Protein AF-A0A516R3N4-F1 (afdb_monomer)

Secondary structure (DSSP, 8-state):
--SEEEEEEE-TTS-EEEEEEE-TT-BEEEESSPPPEEEEEETTEEEEE-TTSS-EEEE-TTSBEEEE-GGG---EEE-TTS-EEETTT-PBEEE-TT--B-EE-TTSEEPEEEEEE-

Foldseek 3Di:
DWAKWWKWWAFPVRHTQATWDADPVFFTFGDNDTQIWTWDDDPNATWTHRPPDQWTFAADPVQTTGTDHPVRGWGWDQDPQQWIATPPPRFTFADDPPDGTTGRHNVHGHIRIDIGGD

Radius of gyration: 12.82 Å; Cα contacts (8 Å, |Δi|>4): 311; chains: 1; bounding box: 31×34×30 Å

Structure (mmCIF, N/CA/C/O backbone):
data_AF-A0A516R3N4-F1
#
_entry.id   AF-A0A516R3N4-F1
#
loop_
_atom_site.group_PDB
_atom_site.id
_atom_site.type_symbol
_atom_site.label_atom_id
_atom_site.label_alt_id
_atom_site.label_comp_id
_atom_site.label_asym_id
_atom_site.label_entity_id
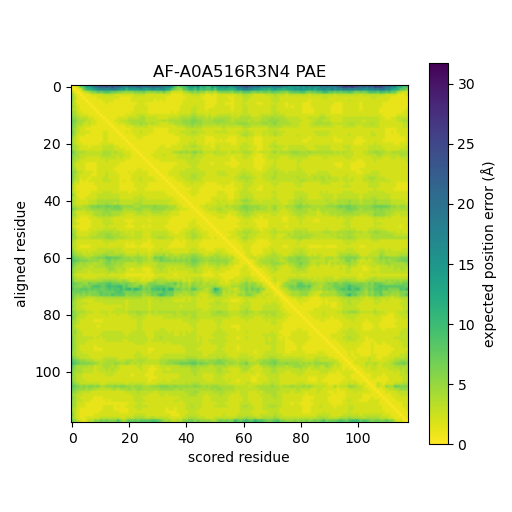_atom_site.label_seq_id
_atom_site.pdbx_PDB_ins_code
_atom_site.Cartn_x
_atom_site.Cartn_y
_atom_site.Cartn_z
_atom_site.occupancy
_atom_site.B_iso_or_equiv
_atom_site.auth_seq_id
_atom_site.auth_comp_id
_atom_site.auth_asym_id
_atom_site.auth_atom_id
_atom_site.pdbx_PDB_model_num
ATOM 1 N N . MET A 1 1 ? -11.933 -4.170 11.403 1.00 60.97 1 MET A N 1
ATOM 2 C CA . MET A 1 1 ? -12.812 -3.648 10.319 1.00 60.97 1 MET A CA 1
ATOM 3 C C . MET A 1 1 ? -13.252 -4.818 9.447 1.00 60.97 1 MET A C 1
ATOM 5 O O . MET A 1 1 ? -12.535 -5.804 9.406 1.00 60.97 1 MET A O 1
ATOM 9 N N . THR A 1 2 ? -14.407 -4.767 8.781 1.00 73.88 2 THR A N 1
ATOM 10 C CA . THR A 1 2 ? -14.837 -5.835 7.855 1.00 73.88 2 THR A CA 1
ATOM 11 C C . THR A 1 2 ? -15.151 -5.254 6.480 1.00 73.88 2 THR A C 1
ATOM 13 O O . THR A 1 2 ? -15.577 -4.104 6.369 1.00 73.88 2 THR A O 1
ATOM 16 N N . GLY A 1 3 ? -14.920 -6.044 5.431 1.00 91.75 3 GLY A N 1
ATOM 17 C CA . GLY A 1 3 ? -15.232 -5.675 4.051 1.00 91.75 3 GLY A CA 1
ATOM 18 C C . GLY A 1 3 ? -14.017 -5.601 3.133 1.00 91.75 3 GLY A C 1
ATOM 19 O O . GLY A 1 3 ? -12.868 -5.731 3.564 1.00 91.75 3 GLY A O 1
ATOM 20 N N . GLN A 1 4 ? -14.319 -5.415 1.850 1.00 97.25 4 GLN A N 1
ATOM 21 C CA . GLN A 1 4 ? -13.334 -5.245 0.795 1.00 97.25 4 GLN A CA 1
ATOM 22 C C . GLN A 1 4 ? -13.062 -3.762 0.539 1.00 97.25 4 GLN A C 1
ATOM 24 O O . GLN A 1 4 ? -13.935 -2.908 0.714 1.00 97.25 4 GLN A O 1
ATOM 29 N N . PHE A 1 5 ? -11.833 -3.455 0.150 1.00 97.69 5 PHE A N 1
ATOM 30 C CA . PHE A 1 5 ? -11.368 -2.096 -0.070 1.00 97.69 5 PHE A CA 1
ATOM 31 C C . PHE A 1 5 ? -10.233 -2.049 -1.094 1.00 97.69 5 PHE A C 1
ATOM 33 O O . PHE A 1 5 ? -9.679 -3.070 -1.496 1.00 97.69 5 PHE A O 1
ATOM 40 N N . ARG A 1 6 ? -9.867 -0.837 -1.498 1.00 98.25 6 ARG A N 1
ATOM 41 C CA . ARG A 1 6 ? -8.710 -0.510 -2.335 1.00 98.25 6 ARG A CA 1
ATOM 42 C C . ARG A 1 6 ? -7.892 0.561 -1.626 1.00 98.25 6 ARG A C 1
ATOM 44 O O . ARG A 1 6 ? -8.458 1.411 -0.941 1.00 98.25 6 ARG A O 1
ATOM 51 N N . ILE A 1 7 ? -6.570 0.541 -1.783 1.00 98.12 7 ILE A N 1
ATOM 52 C CA . ILE A 1 7 ? -5.698 1.575 -1.205 1.00 98.12 7 ILE A CA 1
ATOM 53 C C . ILE A 1 7 ? -5.326 2.569 -2.299 1.00 98.12 7 ILE A C 1
ATOM 55 O O . ILE A 1 7 ? -4.641 2.214 -3.258 1.00 98.12 7 ILE A O 1
ATOM 59 N N . LYS A 1 8 ? -5.770 3.814 -2.144 1.00 98.50 8 LYS A N 1
ATOM 60 C CA . LYS A 1 8 ? -5.381 4.956 -2.974 1.00 98.50 8 LYS A CA 1
ATOM 61 C C . LYS A 1 8 ? -4.080 5.540 -2.444 1.00 98.50 8 LYS A C 1
ATOM 63 O O . LYS A 1 8 ? -3.922 5.692 -1.237 1.00 98.50 8 LYS A O 1
ATOM 68 N N . LEU A 1 9 ? -3.174 5.878 -3.351 1.00 98.12 9 LEU A N 1
ATOM 69 C CA . LEU A 1 9 ? -1.851 6.424 -3.080 1.00 98.12 9 LEU A CA 1
ATOM 70 C C . LEU A 1 9 ? -1.783 7.853 -3.618 1.00 98.12 9 LEU A C 1
ATOM 72 O O . LEU A 1 9 ? -2.072 8.110 -4.791 1.00 98.12 9 LEU A O 1
ATOM 76 N N . PHE A 1 10 ? -1.370 8.780 -2.763 1.00 98.00 10 PHE A N 1
ATOM 77 C CA . PHE A 1 10 ? -1.264 10.200 -3.072 1.00 98.00 10 PHE A CA 1
ATOM 78 C C . PHE A 1 10 ? 0.146 10.699 -2.783 1.00 98.00 10 PHE A C 1
ATOM 80 O O . PHE A 1 10 ? 0.774 10.311 -1.796 1.00 98.00 10 PHE A O 1
ATOM 87 N N . TYR A 1 11 ? 0.629 11.602 -3.631 1.00 95.69 11 TYR A N 1
ATOM 88 C CA . TYR A 1 11 ? 1.825 12.380 -3.332 1.00 95.69 11 TYR A CA 1
ATOM 89 C C . TYR A 1 11 ? 1.655 13.153 -2.012 1.00 95.69 11 TYR A C 1
ATOM 91 O O . TYR A 1 11 ? 0.523 13.490 -1.660 1.00 95.69 11 TYR A O 1
ATOM 99 N N . PRO A 1 12 ? 2.751 13.534 -1.326 1.00 91.38 12 PRO A N 1
ATOM 100 C CA . PRO A 1 12 ? 2.678 14.418 -0.159 1.00 91.38 12 PRO A CA 1
ATOM 101 C C . PRO A 1 12 ? 1.916 15.727 -0.419 1.00 91.38 12 PRO A C 1
ATOM 103 O O . PRO A 1 12 ? 1.306 16.276 0.491 1.00 91.38 12 PRO A O 1
ATOM 106 N N . SER A 1 13 ? 1.900 16.200 -1.671 1.00 93.56 13 SER A N 1
ATOM 107 C CA . SER A 1 13 ? 1.121 17.362 -2.120 1.00 93.56 13 SER A CA 1
ATOM 108 C C . SER A 1 13 ? -0.401 17.150 -2.122 1.00 93.56 13 SER A C 1
ATOM 110 O O . SER A 1 13 ? -1.139 18.092 -2.392 1.00 93.56 13 SER A O 1
ATOM 112 N N . GLY A 1 14 ? -0.881 15.923 -1.898 1.00 94.12 14 GLY A N 1
ATOM 113 C CA . GLY A 1 14 ? -2.290 15.537 -2.007 1.00 94.12 14 GLY A CA 1
ATOM 114 C C . GLY A 1 14 ? -2.735 15.155 -3.423 1.00 94.12 14 GLY A C 1
ATOM 115 O O . GLY A 1 14 ? -3.886 14.778 -3.626 1.00 94.12 14 GLY A O 1
ATOM 116 N N . THR A 1 15 ? -1.848 15.214 -4.422 1.00 96.38 15 THR A N 1
ATOM 117 C CA . THR A 1 15 ? -2.172 14.795 -5.793 1.00 96.38 15 THR A CA 1
ATOM 118 C C . THR A 1 15 ? -2.309 13.273 -5.868 1.00 96.38 15 THR A C 1
ATOM 120 O O . THR A 1 15 ? -1.406 12.545 -5.451 1.00 96.38 15 THR A O 1
ATOM 123 N N . PHE A 1 16 ? -3.415 12.785 -6.435 1.00 97.19 16 PHE A N 1
ATOM 124 C CA . PHE A 1 16 ? -3.630 11.354 -6.654 1.00 97.19 16 PHE A CA 1
ATOM 125 C C . PHE A 1 16 ? -2.558 10.782 -7.586 1.00 97.19 16 PHE A C 1
ATOM 127 O O . PHE A 1 16 ? -2.332 11.309 -8.676 1.00 97.19 16 PHE A O 1
ATOM 134 N N . LYS A 1 17 ? -1.891 9.711 -7.149 1.00 95.75 17 LYS A N 1
ATOM 135 C CA . LYS A 1 17 ? -0.856 9.034 -7.934 1.00 95.75 17 LYS A CA 1
ATOM 136 C C . LYS A 1 17 ? -1.372 7.751 -8.574 1.00 95.75 17 LYS A C 1
ATOM 138 O O . LYS A 1 17 ? -1.014 7.458 -9.711 1.00 95.75 17 LYS A O 1
ATOM 143 N N . GLY A 1 18 ? -2.182 6.985 -7.854 1.00 97.44 18 GLY A N 1
ATOM 144 C CA . GLY A 1 18 ? -2.682 5.690 -8.304 1.00 97.44 18 GLY A CA 1
ATOM 145 C C . GLY A 1 18 ? -3.188 4.855 -7.136 1.00 97.44 18 GLY A C 1
ATOM 146 O O . GLY A 1 18 ? -3.435 5.366 -6.048 1.00 97.44 18 GLY A O 1
ATOM 147 N N . TYR A 1 19 ? -3.306 3.559 -7.354 1.00 98.38 19 TYR A N 1
ATOM 148 C CA . TYR A 1 19 ? -3.699 2.566 -6.371 1.00 98.38 19 TYR A CA 1
ATOM 149 C C . TYR A 1 19 ? -2.539 1.625 -6.060 1.00 98.38 19 TYR A C 1
ATOM 151 O O . TYR A 1 19 ? -1.642 1.415 -6.881 1.00 98.38 19 TYR A O 1
ATOM 159 N N . LEU A 1 20 ? -2.597 1.013 -4.880 1.00 98.19 20 LEU A N 1
ATOM 160 C CA . LEU A 1 20 ? -1.836 -0.193 -4.595 1.00 98.19 20 LEU A CA 1
ATOM 161 C C . LEU A 1 20 ? -2.320 -1.330 -5.502 1.00 98.19 20 LEU A C 1
ATOM 163 O O . LEU A 1 20 ? -3.516 -1.628 -5.570 1.00 98.19 20 LEU A O 1
ATOM 167 N N . ASN A 1 21 ? -1.372 -1.999 -6.145 1.00 98.06 21 ASN A N 1
ATOM 168 C CA . ASN A 1 21 ? -1.581 -3.238 -6.878 1.00 98.06 21 ASN A CA 1
ATOM 169 C C . ASN A 1 21 ? -0.388 -4.186 -6.656 1.00 98.06 21 ASN A C 1
ATOM 171 O O . ASN A 1 21 ? 0.501 -3.901 -5.850 1.00 98.06 21 ASN A O 1
ATOM 175 N N . ARG A 1 22 ? -0.364 -5.322 -7.349 1.00 96.88 22 ARG A N 1
ATOM 176 C CA . ARG A 1 22 ? 0.754 -6.258 -7.395 1.00 96.88 22 ARG A CA 1
ATOM 177 C C . ARG A 1 22 ? 1.197 -6.518 -8.830 1.00 96.88 22 ARG A C 1
ATOM 179 O O . ARG A 1 22 ? 0.378 -6.491 -9.745 1.00 96.88 22 ARG A O 1
ATOM 186 N N . ASN A 1 23 ? 2.474 -6.825 -9.021 1.00 95.75 23 ASN A N 1
ATOM 187 C CA . ASN A 1 23 ? 2.956 -7.392 -10.280 1.00 95.75 23 ASN A CA 1
ATOM 188 C C . ASN A 1 23 ? 2.842 -8.938 -10.280 1.00 95.75 23 ASN A C 1
ATOM 190 O O . ASN A 1 23 ? 2.385 -9.537 -9.303 1.00 95.75 23 ASN A O 1
ATOM 194 N N . GLY A 1 24 ? 3.281 -9.591 -11.364 1.00 94.12 24 GLY A N 1
ATOM 195 C CA . GLY A 1 24 ? 3.245 -11.058 -11.508 1.00 94.12 24 GLY A CA 1
ATOM 196 C C . GLY A 1 24 ? 4.079 -11.831 -10.476 1.00 94.12 24 GLY A C 1
ATOM 197 O O . GLY A 1 24 ? 3.743 -12.964 -10.143 1.00 94.12 24 GLY A O 1
ATOM 198 N N . ASP A 1 25 ? 5.101 -11.196 -9.902 1.00 94.25 25 ASP A N 1
ATOM 199 C CA . ASP A 1 25 ? 5.944 -11.771 -8.846 1.00 94.25 25 ASP A CA 1
ATOM 200 C C . ASP A 1 25 ? 5.407 -11.486 -7.434 1.00 94.25 25 ASP A C 1
ATOM 202 O O . ASP A 1 25 ? 6.006 -11.898 -6.443 1.00 94.25 25 ASP A O 1
ATOM 206 N N . ASN A 1 26 ? 4.241 -10.839 -7.329 1.00 95.00 26 ASN A N 1
ATOM 207 C CA . ASN A 1 26 ? 3.598 -10.393 -6.091 1.00 95.00 26 ASN A CA 1
ATOM 208 C C . ASN A 1 26 ? 4.274 -9.201 -5.392 1.00 95.00 26 ASN A C 1
ATOM 210 O O . ASN A 1 26 ? 3.952 -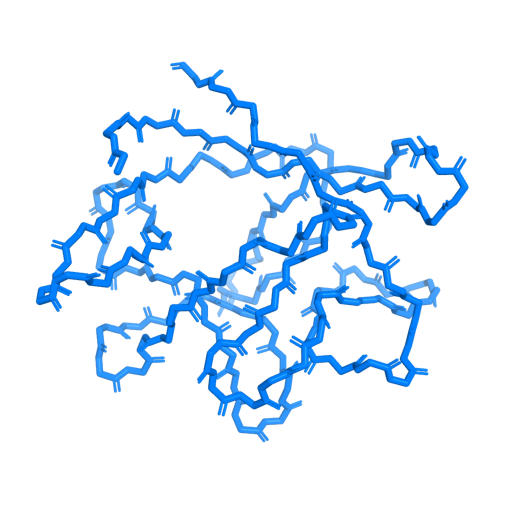8.924 -4.237 1.00 95.00 26 ASN A O 1
ATOM 214 N N . TRP A 1 27 ? 5.154 -8.456 -6.059 1.00 95.81 27 TRP A N 1
ATOM 215 C CA . TRP A 1 27 ? 5.657 -7.184 -5.531 1.00 95.81 27 TRP A CA 1
ATOM 216 C C . TRP A 1 27 ? 4.559 -6.132 -5.531 1.00 95.81 27 TRP A C 1
ATOM 218 O O . TRP A 1 27 ? 3.791 -6.043 -6.489 1.00 95.81 27 TRP A O 1
ATOM 228 N N . ALA A 1 28 ? 4.500 -5.323 -4.476 1.00 97.50 28 ALA A N 1
ATOM 229 C CA . ALA A 1 28 ? 3.562 -4.219 -4.386 1.00 97.50 28 ALA A CA 1
ATOM 230 C C . ALA A 1 28 ? 4.003 -3.105 -5.339 1.00 97.50 28 ALA A C 1
ATOM 232 O O . ALA A 1 28 ? 5.158 -2.674 -5.326 1.00 97.50 28 ALA A O 1
ATOM 233 N N . ILE A 1 29 ? 3.069 -2.641 -6.162 1.00 97.62 29 ILE A N 1
ATOM 234 C CA . ILE A 1 29 ? 3.306 -1.608 -7.166 1.00 97.62 29 ILE A CA 1
ATOM 235 C C . ILE A 1 29 ? 2.233 -0.528 -7.118 1.00 97.62 29 ILE A C 1
ATOM 237 O O . ILE A 1 29 ? 1.129 -0.733 -6.614 1.00 97.62 29 ILE A O 1
ATOM 241 N N . ILE A 1 30 ? 2.568 0.615 -7.695 1.00 96.88 30 ILE A N 1
ATOM 242 C CA . ILE A 1 30 ? 1.669 1.723 -7.979 1.00 96.88 30 ILE A CA 1
ATOM 243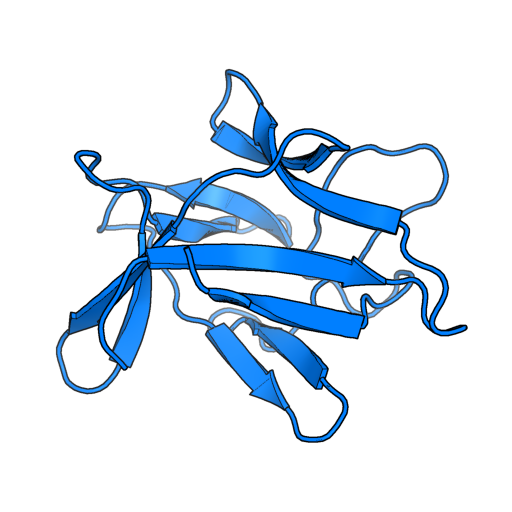 C C . ILE A 1 30 ? 1.080 1.483 -9.374 1.00 96.88 30 ILE A C 1
ATOM 245 O O . ILE A 1 30 ? 1.823 1.359 -10.347 1.00 96.88 30 ILE A O 1
ATOM 249 N N . SER A 1 31 ? -0.246 1.427 -9.483 1.00 96.88 31 SER A N 1
ATOM 250 C CA . SER A 1 31 ? -0.962 1.214 -10.750 1.00 96.88 31 SER A CA 1
ATOM 251 C C . SER A 1 31 ? -2.196 2.112 -10.849 1.00 96.88 31 SER A C 1
ATOM 253 O O . SER A 1 31 ? -2.693 2.591 -9.836 1.00 96.88 31 SER A O 1
ATOM 255 N N . GLN A 1 32 ? -2.713 2.349 -12.056 1.00 97.12 32 GLN A N 1
ATOM 256 C CA . GLN A 1 32 ? -4.049 2.947 -12.211 1.00 97.12 32 GLN A CA 1
ATOM 257 C C . GLN A 1 32 ? -5.165 1.915 -12.007 1.00 97.12 32 GLN A C 1
ATOM 259 O O . GLN A 1 32 ? -6.277 2.288 -11.641 1.00 97.12 32 GLN A O 1
ATOM 264 N N . ASP A 1 33 ? -4.849 0.630 -12.163 1.00 96.50 33 ASP A N 1
ATOM 265 C CA . ASP A 1 33 ? -5.768 -0.462 -11.871 1.00 96.50 33 ASP A CA 1
ATOM 266 C C . ASP A 1 33 ? -5.647 -0.849 -10.392 1.00 96.50 33 ASP A C 1
ATOM 268 O O . ASP A 1 33 ? -4.550 -1.209 -9.948 1.00 96.50 33 ASP A O 1
ATOM 272 N N . PRO A 1 34 ? -6.731 -0.787 -9.606 1.00 97.44 34 PRO A N 1
ATOM 273 C CA . PRO A 1 34 ? -6.683 -1.127 -8.194 1.00 97.44 34 PRO A CA 1
ATOM 274 C C . PRO A 1 34 ? -6.687 -2.636 -7.954 1.00 97.44 34 PRO A C 1
ATOM 276 O O . PRO A 1 34 ? -7.444 -3.378 -8.581 1.00 97.44 34 PRO A O 1
ATOM 279 N N . LEU A 1 35 ? -5.930 -3.075 -6.950 1.00 98.00 35 LEU A N 1
ATOM 280 C CA . LEU A 1 35 ? -6.117 -4.390 -6.344 1.00 98.00 35 LEU A CA 1
ATOM 281 C C . LEU A 1 35 ? -7.136 -4.293 -5.206 1.00 98.00 35 LEU A C 1
ATOM 283 O O . LEU A 1 35 ? -6.970 -3.504 -4.274 1.00 98.00 35 LEU A O 1
ATOM 287 N N . THR A 1 36 ? -8.181 -5.115 -5.273 1.00 98.19 36 THR A N 1
ATOM 288 C CA . THR A 1 36 ? -9.118 -5.279 -4.159 1.00 98.19 36 THR A CA 1
ATOM 289 C C . THR A 1 36 ? -8.467 -6.108 -3.054 1.00 98.19 36 THR A C 1
ATOM 291 O O . THR A 1 36 ? -7.932 -7.188 -3.306 1.00 98.19 36 THR A O 1
ATOM 294 N N . LEU A 1 37 ? -8.551 -5.607 -1.826 1.00 97.88 37 LEU A N 1
ATOM 295 C CA . LEU A 1 37 ? -8.084 -6.236 -0.597 1.00 97.88 37 LEU A CA 1
ATOM 296 C C . LEU A 1 37 ? -9.254 -6.443 0.365 1.00 97.88 37 LEU A C 1
ATOM 298 O O . LEU A 1 37 ? -10.297 -5.812 0.229 1.00 97.88 37 LEU A O 1
ATOM 302 N N . GLU A 1 38 ? -9.078 -7.310 1.351 1.00 97.00 38 GLU A N 1
ATOM 303 C CA . GLU A 1 38 ? -9.996 -7.504 2.469 1.00 97.00 38 GLU A CA 1
ATOM 304 C C . GLU A 1 38 ? -9.265 -7.352 3.801 1.00 97.00 38 GLU A C 1
ATOM 306 O O . GLU A 1 38 ? -8.078 -7.673 3.931 1.00 97.00 38 GLU A O 1
ATOM 311 N N . PHE A 1 39 ? -9.991 -6.860 4.804 1.00 94.75 39 PHE A N 1
ATOM 312 C CA . PHE A 1 39 ? -9.504 -6.868 6.176 1.00 94.75 39 PHE A CA 1
ATOM 313 C C . PHE A 1 39 ? -9.548 -8.300 6.711 1.00 94.75 39 PHE A C 1
ATOM 315 O O . PHE A 1 39 ? -10.602 -8.936 6.710 1.00 94.75 39 PHE A O 1
ATOM 322 N N . TYR A 1 40 ? -8.410 -8.791 7.190 1.00 94.00 40 TYR A N 1
ATOM 323 C CA . TYR A 1 40 ? -8.293 -10.081 7.858 1.00 94.00 40 TYR A CA 1
ATOM 324 C C . TYR A 1 40 ? -7.812 -9.860 9.291 1.00 94.00 40 TYR A C 1
ATOM 326 O O . TYR A 1 40 ? -6.683 -9.429 9.506 1.00 94.00 40 TYR A O 1
ATOM 334 N N . GLU A 1 41 ? -8.670 -10.134 10.268 1.00 92.56 41 GLU A N 1
ATOM 335 C CA . GLU A 1 41 ? -8.347 -9.978 11.689 1.00 92.56 41 GLU A CA 1
ATOM 336 C C . GLU A 1 41 ? -7.813 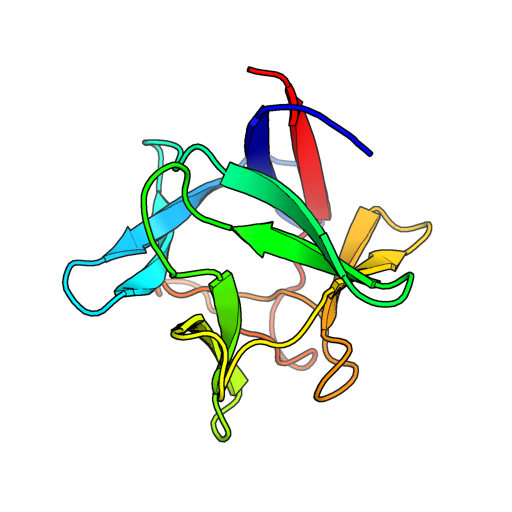-11.295 12.257 1.00 92.56 41 GLU A C 1
ATOM 338 O O . GLU A 1 41 ? -8.459 -12.338 12.146 1.00 92.56 41 GLU A O 1
ATOM 343 N N . TRP A 1 42 ? -6.654 -11.253 12.910 1.00 91.31 42 TRP A N 1
ATOM 344 C CA . TRP A 1 42 ? -6.084 -12.404 13.607 1.00 91.31 42 TRP A CA 1
ATOM 345 C C . TRP A 1 42 ? -5.358 -11.964 14.873 1.00 91.31 42 TRP A C 1
ATOM 347 O O . TRP A 1 42 ? -4.501 -11.087 14.821 1.00 91.31 42 TRP A O 1
ATOM 357 N N . ASN A 1 43 ? -5.698 -12.564 16.019 1.00 91.25 43 ASN A N 1
ATOM 358 C CA . ASN A 1 43 ? -5.135 -12.215 17.331 1.00 91.25 43 ASN A CA 1
ATOM 359 C C . ASN A 1 43 ? -5.157 -10.702 17.641 1.00 91.25 43 ASN A C 1
ATOM 361 O O . ASN A 1 43 ? -4.209 -10.162 18.203 1.00 91.25 43 ASN A O 1
ATOM 365 N N . GLY A 1 44 ? -6.236 -10.010 17.256 1.00 88.00 44 GLY A N 1
ATOM 366 C CA . GLY A 1 44 ? -6.389 -8.565 17.468 1.00 88.00 44 GLY A CA 1
ATOM 367 C C . GLY A 1 44 ? -5.565 -7.686 16.521 1.00 88.00 44 GLY A C 1
ATOM 368 O O . GLY A 1 44 ? -5.506 -6.476 16.720 1.00 88.00 44 GLY A O 1
ATOM 369 N N . VAL A 1 45 ? -4.936 -8.277 15.503 1.00 90.44 45 VAL A N 1
ATOM 370 C CA . VAL A 1 45 ? -4.150 -7.581 14.486 1.00 90.44 45 VAL A CA 1
ATOM 371 C C . VAL A 1 45 ? -4.863 -7.658 13.140 1.00 90.44 45 VAL A C 1
ATOM 373 O O . VAL A 1 45 ? -5.232 -8.740 12.680 1.00 90.44 45 VAL A O 1
ATOM 376 N N . THR A 1 46 ? -4.993 -6.510 12.480 1.00 91.19 46 THR A N 1
ATOM 377 C CA . THR A 1 46 ? -5.572 -6.411 11.141 1.00 91.19 46 THR A CA 1
ATOM 378 C C . THR A 1 46 ? -4.494 -6.564 10.068 1.00 91.19 46 THR A C 1
ATOM 380 O O . THR A 1 46 ? -3.509 -5.826 10.038 1.00 91.19 46 THR A O 1
ATOM 383 N N . TYR A 1 47 ? -4.712 -7.492 9.145 1.00 95.31 47 TYR A N 1
ATOM 384 C CA . TYR A 1 47 ? -3.904 -7.710 7.949 1.00 95.31 47 TYR A CA 1
ATOM 385 C C . TYR A 1 47 ? -4.702 -7.328 6.703 1.00 95.31 47 TYR A C 1
ATOM 387 O O . TYR A 1 47 ? -5.932 -7.403 6.693 1.00 95.31 47 TYR A O 1
ATOM 395 N N . TYR A 1 48 ? -4.002 -6.948 5.635 1.00 96.38 48 TYR A N 1
ATOM 396 C CA . TYR A 1 48 ? -4.623 -6.635 4.347 1.00 96.38 48 TYR A CA 1
ATOM 397 C C . TYR A 1 48 ? -4.360 -7.781 3.381 1.00 96.38 48 TYR A C 1
ATOM 399 O O . TYR A 1 48 ? -3.226 -8.004 2.958 1.00 96.38 48 TYR A O 1
ATOM 407 N N . LYS A 1 49 ? -5.405 -8.543 3.082 1.00 96.81 49 LYS A N 1
ATOM 408 C CA . LYS A 1 49 ? -5.326 -9.812 2.359 1.00 96.81 49 LYS A CA 1
ATOM 409 C C . LYS A 1 49 ? -5.935 -9.670 0.969 1.00 96.81 49 LYS A C 1
ATOM 411 O O . LYS A 1 49 ? -6.869 -8.901 0.785 1.00 96.81 49 LYS A O 1
ATOM 416 N N . ILE A 1 50 ? -5.442 -10.425 -0.007 1.00 97.31 50 ILE A N 1
ATOM 417 C CA . ILE A 1 50 ? -6.118 -10.564 -1.301 1.00 97.31 50 ILE A CA 1
ATOM 418 C C . ILE A 1 50 ? -7.304 -11.540 -1.132 1.00 97.31 50 ILE A C 1
ATOM 420 O O . ILE A 1 50 ? -7.102 -12.671 -0.664 1.00 97.31 50 ILE A O 1
ATOM 424 N N . PRO A 1 51 ? -8.544 -11.152 -1.490 1.00 96.50 51 PRO A N 1
ATOM 425 C CA . PRO A 1 51 ? -9.702 -12.035 -1.391 1.00 96.50 51 PRO A CA 1
ATOM 426 C C . PRO A 1 51 ? -9.484 -13.340 -2.159 1.00 96.50 51 PRO A C 1
ATOM 428 O O . PRO A 1 51 ? -9.005 -13.338 -3.288 1.00 96.50 51 PRO A O 1
ATOM 431 N N . GLY A 1 52 ? -9.811 -14.471 -1.532 1.00 95.19 52 GLY A N 1
ATOM 432 C CA . GLY A 1 52 ? -9.623 -15.799 -2.134 1.00 95.19 52 GLY A CA 1
ATOM 433 C C . GLY A 1 52 ? -8.176 -16.314 -2.189 1.00 95.19 52 GLY A C 1
ATOM 434 O O . GLY A 1 52 ? -7.976 -17.487 -2.484 1.00 95.19 52 GLY A O 1
ATOM 435 N N . GLU A 1 53 ? -7.171 -15.504 -1.838 1.00 95.50 53 GLU A N 1
ATOM 436 C CA . GLU A 1 53 ? -5.762 -15.919 -1.817 1.00 95.50 53 GLU A CA 1
ATOM 437 C C . GLU A 1 53 ? -5.184 -15.894 -0.394 1.00 95.50 53 GLU A C 1
ATOM 439 O O . GLU A 1 53 ? -5.490 -15.013 0.408 1.00 95.50 53 GLU A O 1
ATOM 444 N N . SER A 1 54 ? -4.279 -16.821 -0.069 1.00 94.50 54 SER A N 1
ATOM 445 C CA . SER A 1 54 ? -3.483 -16.789 1.174 1.00 94.50 54 SER A CA 1
ATOM 446 C C . SER A 1 54 ? -2.289 -15.832 1.050 1.00 94.50 54 SER A C 1
ATOM 448 O O . SER A 1 54 ? -1.150 -16.205 1.331 1.00 94.50 54 SER A O 1
ATOM 450 N N . ARG A 1 55 ? -2.547 -14.614 0.564 1.00 96.75 55 ARG A N 1
ATOM 451 C CA . ARG A 1 55 ? -1.548 -13.590 0.247 1.00 96.75 55 ARG A CA 1
ATOM 452 C C . ARG A 1 55 ? -1.902 -12.285 0.946 1.00 96.75 55 ARG A C 1
ATOM 454 O O . ARG A 1 55 ? -3.009 -11.774 0.789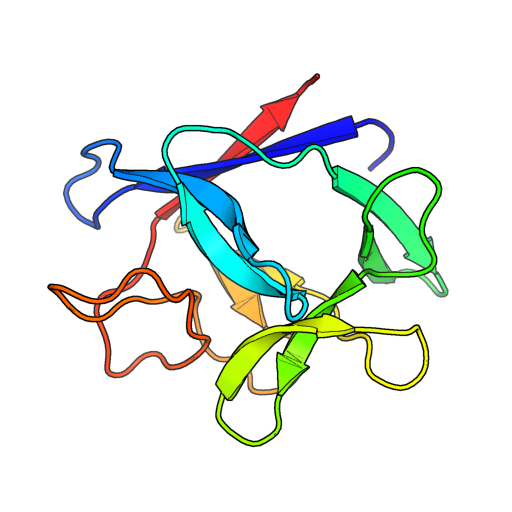 1.00 96.75 55 ARG A O 1
ATOM 461 N N . TYR A 1 56 ? -0.951 -11.752 1.698 1.00 97.25 56 TYR A N 1
ATOM 462 C CA . TYR A 1 56 ? -1.124 -10.599 2.573 1.00 97.25 56 TYR A CA 1
ATOM 463 C C . TYR A 1 56 ? -0.104 -9.540 2.196 1.00 97.25 56 TYR A C 1
ATOM 465 O O . TYR A 1 56 ? 1.060 -9.885 1.976 1.00 97.25 56 TYR A O 1
ATOM 473 N N . LEU A 1 57 ? -0.520 -8.273 2.139 1.00 97.38 57 LEU A N 1
ATOM 474 C CA . LEU A 1 57 ? 0.434 -7.174 2.064 1.00 97.38 57 LEU A CA 1
ATOM 475 C C . LEU A 1 57 ? 1.429 -7.346 3.217 1.00 97.38 57 LEU A C 1
ATOM 477 O O . LEU A 1 57 ? 1.024 -7.633 4.342 1.00 97.38 57 LEU A O 1
ATOM 481 N N . SER A 1 58 ? 2.718 -7.228 2.927 1.00 96.19 58 SER A N 1
ATOM 482 C CA . SER A 1 58 ? 3.796 -7.302 3.906 1.00 96.19 58 SER A CA 1
ATOM 483 C C . SER A 1 58 ? 5.081 -6.690 3.332 1.00 96.19 58 SER A C 1
ATOM 485 O O . SER A 1 58 ? 5.079 -6.136 2.228 1.00 96.19 58 SER A O 1
ATOM 487 N N . VAL A 1 59 ? 6.165 -6.739 4.101 1.00 94.88 59 VAL A N 1
ATOM 488 C CA . VAL A 1 59 ? 7.450 -6.101 3.821 1.00 94.88 59 VAL A CA 1
ATOM 489 C C . VAL A 1 59 ? 8.545 -7.162 3.843 1.00 94.88 59 VAL A C 1
ATOM 491 O O . VAL A 1 59 ? 8.632 -7.940 4.791 1.00 94.88 59 VAL A O 1
ATOM 494 N N . SER A 1 60 ? 9.393 -7.200 2.815 1.00 90.06 60 SER A N 1
ATOM 495 C CA . SER A 1 60 ? 10.577 -8.064 2.821 1.00 90.06 60 SER A CA 1
ATOM 496 C C . SER A 1 60 ? 11.662 -7.548 3.769 1.00 90.06 60 SER A C 1
ATOM 498 O O . SER A 1 60 ? 11.679 -6.389 4.182 1.00 90.06 60 SER A O 1
ATOM 500 N N . ASN A 1 61 ? 12.657 -8.394 4.033 1.00 86.38 61 ASN A N 1
ATOM 501 C CA . ASN A 1 61 ? 13.895 -8.012 4.719 1.00 86.38 61 ASN A CA 1
ATOM 502 C C . ASN A 1 61 ? 14.672 -6.876 4.020 1.00 86.38 61 ASN A C 1
ATOM 504 O O . ASN A 1 61 ? 15.460 -6.193 4.665 1.00 86.38 61 ASN A O 1
ATOM 508 N N . SER A 1 62 ? 14.451 -6.656 2.723 1.00 86.69 62 SER A N 1
ATOM 509 C CA . SER A 1 62 ? 15.030 -5.550 1.950 1.00 86.69 62 SER A CA 1
ATOM 510 C C . SER A 1 62 ? 14.084 -4.350 1.813 1.00 86.69 62 SER A C 1
ATOM 512 O O . SER A 1 62 ? 14.264 -3.541 0.908 1.00 86.69 62 SER A O 1
ATOM 514 N N . ALA A 1 63 ? 13.072 -4.238 2.681 1.00 87.69 63 ALA A N 1
ATOM 515 C CA . ALA A 1 63 ? 12.101 -3.140 2.725 1.00 87.69 63 ALA A CA 1
ATOM 516 C C . ALA A 1 63 ? 11.180 -3.000 1.491 1.00 87.69 63 ALA A C 1
ATOM 518 O O . ALA A 1 63 ? 10.518 -1.973 1.324 1.00 87.69 63 ALA A O 1
ATOM 519 N N . TYR A 1 64 ? 11.081 -4.032 0.646 1.00 89.62 64 TYR A N 1
ATOM 520 C CA . TYR A 1 64 ? 10.136 -4.043 -0.475 1.00 89.62 64 TYR A CA 1
ATOM 521 C C . TYR A 1 64 ? 8.744 -4.444 0.002 1.00 89.62 64 TYR A C 1
ATOM 523 O O . TYR A 1 64 ? 8.571 -5.490 0.638 1.00 89.62 64 TYR A O 1
ATOM 531 N N . GLY A 1 65 ? 7.740 -3.646 -0.359 1.00 94.75 65 GLY A N 1
ATOM 532 C CA . GLY A 1 65 ? 6.346 -4.034 -0.220 1.00 94.75 65 GLY A CA 1
ATOM 533 C C . GLY A 1 65 ? 6.004 -5.175 -1.176 1.00 94.75 65 GLY A C 1
ATOM 534 O O . GLY A 1 65 ? 6.459 -5.220 -2.320 1.00 94.75 65 GLY A O 1
ATOM 535 N N . GLY A 1 66 ? 5.176 -6.106 -0.728 1.00 96.56 66 GLY A N 1
ATOM 536 C CA . GLY A 1 66 ? 4.727 -7.225 -1.551 1.00 96.56 66 GLY A CA 1
ATOM 537 C C . GLY A 1 66 ? 3.601 -8.007 -0.903 1.00 96.56 66 GLY A C 1
ATOM 538 O O . GLY A 1 66 ? 3.146 -7.664 0.185 1.00 96.56 66 GLY A O 1
ATOM 539 N N . PHE A 1 67 ? 3.160 -9.062 -1.578 1.00 96.75 67 PHE A N 1
ATOM 540 C CA . PHE A 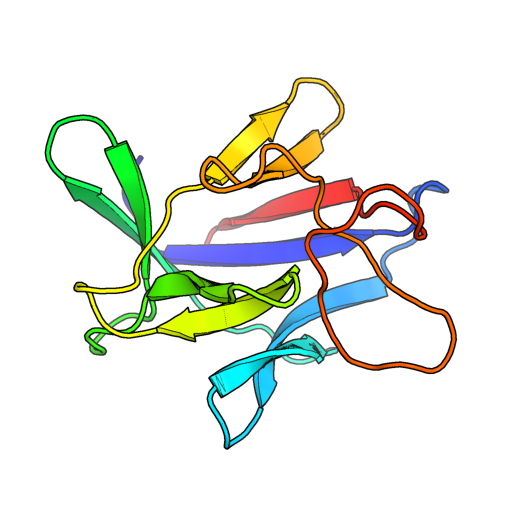1 67 ? 2.097 -9.944 -1.121 1.00 96.75 67 PHE A CA 1
ATOM 541 C C . PHE A 1 67 ? 2.647 -11.343 -0.827 1.00 96.75 67 PHE A C 1
ATOM 543 O O . PHE A 1 67 ? 2.958 -12.136 -1.724 1.00 96.75 67 PHE A O 1
ATOM 550 N N . TYR A 1 68 ? 2.756 -11.661 0.459 1.00 94.19 68 TYR A N 1
ATOM 551 C CA . TYR A 1 68 ? 3.454 -12.843 0.964 1.00 94.19 68 TYR A CA 1
ATOM 552 C C . TYR A 1 68 ? 2.481 -13.816 1.625 1.00 94.19 68 TYR A C 1
ATOM 554 O O . TYR A 1 68 ? 1.358 -13.457 1.977 1.00 94.19 68 TYR A O 1
ATOM 562 N N . GLY A 1 69 ? 2.903 -15.074 1.760 1.00 93.81 69 GLY A N 1
ATOM 563 C CA . GLY A 1 69 ? 2.154 -16.068 2.527 1.00 93.81 69 GLY A CA 1
ATOM 564 C C . GLY A 1 69 ? 2.107 -15.723 4.017 1.00 93.81 69 GLY A C 1
ATOM 565 O O . GLY A 1 69 ? 2.889 -14.906 4.497 1.00 93.81 69 GLY A O 1
ATOM 566 N N . TRP A 1 70 ? 1.222 -16.393 4.759 1.00 89.44 70 TRP A N 1
ATOM 567 C CA . TRP A 1 70 ? 0.996 -16.132 6.187 1.00 89.44 70 TRP A CA 1
ATOM 568 C C . TRP A 1 70 ? 2.277 -16.122 7.039 1.00 89.44 70 TRP A C 1
ATOM 570 O O . TRP A 1 70 ? 2.449 -15.242 7.874 1.00 89.44 70 TRP A O 1
ATOM 580 N N . SER A 1 71 ? 3.212 -17.048 6.796 1.00 86.06 71 SER A N 1
ATOM 581 C CA . SER A 1 71 ? 4.473 -17.143 7.552 1.00 86.06 71 SER A CA 1
ATOM 582 C C . SER A 1 71 ? 5.382 -15.918 7.416 1.00 86.06 71 SER A C 1
ATOM 584 O O . SER A 1 71 ? 6.271 -15.733 8.239 1.00 86.06 71 SER A O 1
ATOM 586 N N . GLY A 1 72 ? 5.192 -15.117 6.368 1.00 77.75 72 GLY A N 1
ATOM 587 C CA . GLY A 1 72 ? 5.909 -13.867 6.141 1.00 77.75 72 GLY A CA 1
ATOM 588 C C . GLY A 1 72 ? 5.001 -12.646 6.214 1.00 77.75 72 GLY A C 1
ATOM 589 O O . GLY A 1 72 ? 5.425 -11.589 5.778 1.00 77.75 72 GLY A O 1
ATOM 590 N N . ALA A 1 73 ? 3.758 -12.784 6.687 1.00 87.06 73 ALA A N 1
ATOM 591 C CA . ALA A 1 73 ? 2.804 -11.689 6.717 1.00 87.06 73 ALA A CA 1
ATOM 592 C C . ALA A 1 73 ? 3.074 -10.758 7.902 1.00 87.06 73 ALA A C 1
ATOM 594 O O . ALA A 1 73 ? 3.198 -11.179 9.052 1.00 87.06 73 ALA A O 1
ATOM 595 N N . THR A 1 74 ? 3.086 -9.463 7.619 1.00 90.06 74 THR A N 1
ATOM 596 C CA . THR A 1 74 ? 3.229 -8.393 8.603 1.00 90.06 74 THR A CA 1
ATOM 597 C C . THR A 1 74 ? 2.010 -7.499 8.495 1.00 90.06 74 THR A C 1
ATOM 599 O O . THR A 1 74 ? 1.443 -7.334 7.417 1.00 90.06 74 THR A O 1
ATOM 602 N N . SER A 1 75 ? 1.590 -6.917 9.608 1.00 92.81 75 SER A N 1
ATOM 603 C CA . SER A 1 75 ? 0.480 -5.973 9.612 1.00 92.81 75 SER A CA 1
ATOM 604 C C . SER A 1 75 ? 0.960 -4.541 9.413 1.00 92.81 75 SER A C 1
ATOM 606 O O . SER A 1 75 ? 2.158 -4.240 9.460 1.00 92.81 75 SER A O 1
ATOM 608 N N . PHE A 1 76 ? -0.003 -3.655 9.197 1.00 95.19 76 PHE A N 1
ATOM 609 C CA . PHE A 1 76 ? 0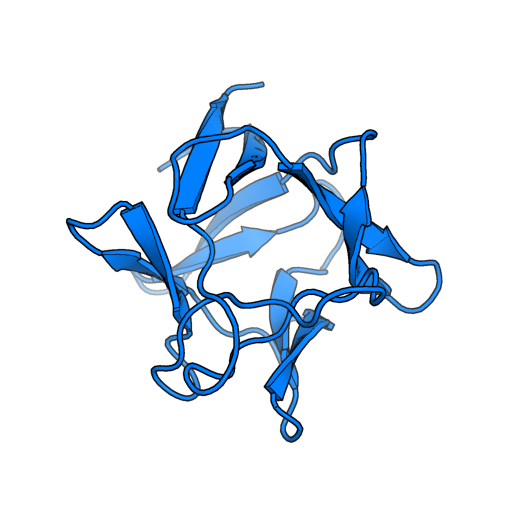.224 -2.229 9.044 1.00 95.19 76 PHE A CA 1
ATOM 610 C C . PHE A 1 76 ? -0.739 -1.467 9.937 1.00 95.19 76 PHE A C 1
ATOM 612 O O . PHE A 1 76 ? -1.818 -1.957 10.276 1.00 95.19 76 PHE A O 1
ATOM 619 N N . ARG A 1 77 ? -0.352 -0.248 10.290 1.00 93.88 77 ARG A N 1
ATOM 620 C CA . ARG A 1 77 ? -1.226 0.729 10.936 1.00 93.88 77 ARG A CA 1
ATOM 621 C C . ARG A 1 77 ? -1.254 2.004 10.107 1.00 93.88 77 ARG A C 1
ATOM 623 O O . ARG A 1 77 ? -0.277 2.330 9.440 1.00 93.88 77 ARG A O 1
ATOM 630 N N . LEU A 1 78 ? -2.372 2.712 10.158 1.00 94.75 78 LEU A N 1
ATOM 631 C CA . LEU A 1 78 ? -2.495 4.051 9.597 1.00 94.75 78 LEU A CA 1
ATOM 632 C C . LEU A 1 78 ? -2.214 5.055 10.719 1.00 94.75 78 LEU A C 1
ATOM 634 O O . LEU A 1 78 ? -2.802 4.919 11.792 1.00 94.75 78 LEU A O 1
ATOM 638 N N . ASN A 1 79 ? -1.308 6.008 10.504 1.00 95.19 79 ASN A N 1
ATOM 639 C CA . ASN A 1 79 ? -1.100 7.108 11.451 1.00 95.19 79 ASN A CA 1
ATOM 640 C C . ASN A 1 79 ? -2.101 8.259 11.204 1.00 95.19 79 ASN A C 1
ATOM 642 O O . ASN A 1 79 ? -2.835 8.259 10.210 1.00 95.19 79 ASN A O 1
ATOM 646 N N . ASP A 1 80 ? -2.115 9.251 12.098 1.00 94.75 80 ASP A N 1
ATOM 647 C CA . ASP A 1 80 ? -3.016 10.416 12.015 1.00 94.75 80 ASP A CA 1
ATOM 648 C C . ASP A 1 80 ? -2.790 11.255 10.746 1.00 94.75 80 ASP A C 1
ATOM 650 O O . ASP A 1 80 ? -3.704 11.891 10.222 1.00 94.75 80 ASP A O 1
ATOM 654 N N . ASP A 1 81 ? -1.580 11.176 10.200 1.00 95.00 81 ASP A N 1
ATOM 655 C CA . ASP A 1 81 ? -1.142 11.840 8.982 1.00 95.00 81 ASP A CA 1
ATOM 656 C C . ASP A 1 81 ? -1.554 11.107 7.697 1.00 95.00 81 ASP A C 1
ATOM 658 O O . ASP A 1 81 ? -1.126 11.504 6.612 1.00 95.00 81 ASP A O 1
ATOM 662 N N . LYS A 1 82 ? -2.393 10.065 7.787 1.00 95.81 82 LYS A N 1
ATOM 663 C CA . LYS A 1 82 ? -2.808 9.203 6.668 1.00 95.81 82 LYS A CA 1
ATOM 664 C C . LYS A 1 82 ? -1.634 8.518 5.960 1.00 95.81 82 LYS A C 1
ATOM 666 O O . LYS A 1 82 ? -1.641 8.372 4.741 1.00 95.81 82 LYS A O 1
ATOM 671 N N . GLU A 1 83 ? -0.624 8.081 6.692 1.00 97.19 83 GLU A N 1
ATOM 672 C CA . GLU A 1 83 ? 0.517 7.334 6.158 1.00 97.19 83 GLU A CA 1
ATOM 673 C C . GLU A 1 83 ? 0.480 5.900 6.669 1.00 97.19 83 GLU A C 1
ATOM 675 O O . GLU A 1 83 ? 0.194 5.630 7.841 1.00 97.19 83 GLU A O 1
ATOM 680 N N . LEU A 1 84 ? 0.761 4.960 5.769 1.00 96.69 84 LEU A N 1
ATOM 681 C CA . LEU A 1 84 ? 0.761 3.551 6.118 1.00 96.69 84 LEU A CA 1
ATOM 682 C C . LEU A 1 84 ? 2.107 3.161 6.730 1.00 96.69 84 LEU A C 1
ATOM 684 O O . LEU A 1 84 ? 3.132 3.215 6.053 1.00 96.69 84 LEU A O 1
ATOM 688 N N . VAL A 1 85 ? 2.091 2.732 7.988 1.00 97.12 85 VAL A N 1
ATOM 689 C CA . VAL A 1 85 ? 3.280 2.332 8.743 1.00 97.12 85 VAL A CA 1
ATOM 690 C C . VAL A 1 85 ? 3.338 0.817 8.858 1.00 97.12 85 VAL A C 1
ATOM 692 O O . VAL A 1 85 ? 2.390 0.176 9.318 1.00 97.12 85 VAL A O 1
ATOM 695 N N . SER A 1 86 ? 4.465 0.235 8.465 1.00 95.44 86 SER A N 1
ATOM 696 C CA . SER A 1 86 ? 4.743 -1.185 8.660 1.00 95.44 86 SER A CA 1
ATOM 697 C C . SER A 1 86 ? 4.947 -1.499 10.140 1.00 95.44 86 SER A C 1
ATOM 699 O O . SER A 1 86 ? 5.731 -0.839 10.821 1.00 95.44 86 SER A O 1
ATOM 701 N N . ASN A 1 87 ? 4.288 -2.540 10.651 1.00 94.06 87 ASN A N 1
ATOM 702 C CA . ASN A 1 87 ? 4.550 -3.037 12.006 1.00 94.06 87 ASN A CA 1
ATOM 703 C C . ASN A 1 87 ? 5.790 -3.951 12.071 1.00 94.06 87 ASN A C 1
ATOM 705 O O . ASN A 1 87 ? 6.138 -4.419 13.147 1.00 94.06 87 ASN A O 1
ATOM 709 N N . TYR A 1 88 ? 6.449 -4.219 10.937 1.00 93.56 88 TYR A N 1
ATOM 710 C CA . TYR A 1 88 ? 7.670 -5.028 10.880 1.00 93.56 88 TYR A CA 1
ATOM 711 C C . TYR A 1 88 ? 8.939 -4.214 11.130 1.00 93.56 88 TYR A C 1
ATOM 713 O O . TYR A 1 88 ? 9.767 -4.598 11.946 1.00 93.56 88 TYR A O 1
ATOM 721 N N . ASN A 1 89 ? 9.095 -3.099 10.414 1.00 94.88 89 ASN A N 1
ATOM 722 C CA . ASN A 1 89 ? 10.299 -2.263 10.448 1.00 94.88 89 ASN A CA 1
ATOM 723 C C . ASN A 1 89 ? 10.012 -0.806 10.847 1.00 94.88 89 ASN A C 1
ATOM 725 O O . ASN A 1 89 ? 10.909 0.026 10.771 1.00 94.88 89 ASN A O 1
ATOM 729 N N . GLU A 1 90 ? 8.769 -0.494 11.226 1.00 95.69 90 GLU A N 1
ATOM 730 C CA . GLU A 1 90 ? 8.305 0.846 11.623 1.00 95.69 90 GLU A CA 1
ATOM 731 C C . GLU A 1 90 ? 8.437 1.922 10.539 1.00 95.69 90 GLU A C 1
ATOM 733 O O . GLU A 1 90 ? 8.289 3.111 10.812 1.00 95.69 90 GLU A O 1
ATOM 738 N N . LYS A 1 91 ? 8.664 1.510 9.288 1.00 96.81 91 LYS A N 1
ATOM 739 C CA . LYS A 1 91 ? 8.842 2.416 8.158 1.00 96.81 91 LYS A CA 1
ATOM 740 C C . LYS A 1 91 ? 7.534 2.708 7.438 1.00 96.81 91 LYS A C 1
ATOM 742 O O . LYS A 1 91 ? 6.607 1.892 7.414 1.00 96.81 91 LYS A O 1
ATOM 747 N N . LEU A 1 92 ? 7.494 3.888 6.830 1.00 97.38 92 LEU A N 1
ATOM 748 C CA . LEU A 1 92 ? 6.351 4.413 6.095 1.00 97.38 92 LEU A CA 1
ATOM 749 C C . LEU A 1 92 ? 6.341 3.913 4.648 1.00 97.38 92 LEU A C 1
ATOM 751 O O . LEU A 1 92 ? 7.396 3.750 4.032 1.00 97.38 92 LEU A O 1
ATOM 755 N N . ALA A 1 93 ? 5.142 3.711 4.103 1.00 97.12 93 ALA A N 1
ATOM 756 C CA . ALA A 1 93 ? 4.936 3.432 2.689 1.00 97.12 93 ALA A CA 1
ATOM 757 C C . ALA A 1 93 ? 5.503 4.571 1.832 1.00 97.12 93 ALA A C 1
ATOM 759 O O . ALA A 1 93 ? 5.126 5.735 1.994 1.00 97.12 93 ALA A O 1
ATOM 760 N N . SER A 1 94 ? 6.397 4.238 0.909 1.00 97.12 94 SER A N 1
ATOM 761 C CA . SER A 1 94 ? 7.179 5.224 0.174 1.00 97.12 94 SER A CA 1
ATOM 762 C C . SER A 1 94 ? 7.470 4.810 -1.267 1.00 97.12 94 SER A C 1
ATOM 764 O O . SER A 1 94 ? 7.227 3.674 -1.682 1.00 97.12 94 SER A O 1
ATOM 766 N N . PHE A 1 95 ? 7.970 5.758 -2.060 1.00 95.44 95 PHE A N 1
ATOM 767 C CA . PHE A 1 95 ? 8.338 5.550 -3.458 1.00 95.44 95 PHE A CA 1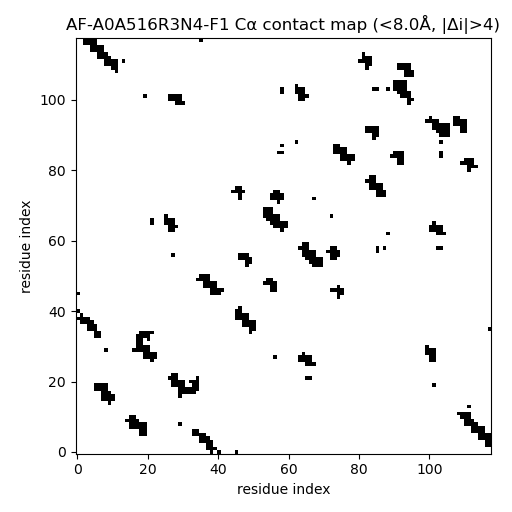
ATOM 768 C C . PHE A 1 95 ? 9.578 6.335 -3.880 1.00 95.44 95 PHE A C 1
ATOM 770 O O . PHE A 1 95 ? 9.878 7.427 -3.382 1.00 95.44 95 PHE A O 1
ATOM 777 N N . ARG A 1 96 ? 10.236 5.815 -4.918 1.00 94.00 96 ARG A N 1
ATOM 778 C CA . ARG A 1 96 ? 11.247 6.529 -5.701 1.00 94.00 96 ARG A CA 1
ATOM 779 C C . ARG A 1 96 ? 10.657 6.991 -7.029 1.00 94.00 96 ARG A C 1
ATOM 781 O O . ARG A 1 96 ? 9.827 6.311 -7.629 1.00 94.00 96 ARG A O 1
ATOM 788 N N . ASN A 1 97 ? 11.049 8.180 -7.481 1.00 90.06 97 ASN A N 1
ATOM 789 C CA . ASN A 1 97 ? 10.589 8.706 -8.765 1.00 90.06 97 ASN A CA 1
ATOM 790 C C . ASN A 1 97 ? 11.090 7.824 -9.914 1.00 90.06 97 ASN A C 1
ATOM 792 O O . ASN A 1 97 ? 12.254 7.440 -9.933 1.00 90.06 97 ASN A O 1
ATOM 796 N N . GLY A 1 98 ? 10.206 7.524 -10.868 1.00 89.69 98 GLY A N 1
ATOM 797 C CA . GLY A 1 98 ? 10.513 6.650 -12.003 1.00 89.69 98 GLY A CA 1
ATOM 798 C C . GLY A 1 98 ? 10.414 5.151 -11.708 1.00 89.69 98 GLY A C 1
ATOM 799 O O . GLY A 1 98 ? 10.535 4.358 -12.635 1.00 89.69 98 GLY A O 1
ATOM 800 N N . GLU A 1 99 ? 10.144 4.751 -10.462 1.00 93.19 99 GLU A N 1
ATOM 801 C CA . GLU A 1 99 ? 9.951 3.347 -10.099 1.00 93.19 99 GLU A CA 1
ATOM 802 C C . GLU A 1 99 ? 8.474 3.032 -9.823 1.00 93.19 99 GLU A C 1
ATOM 804 O O . GLU A 1 99 ? 7.771 3.844 -9.212 1.00 93.19 99 GLU A O 1
ATOM 809 N N . PRO A 1 100 ? 7.985 1.850 -10.239 1.00 93.69 100 PRO A N 1
ATOM 810 C CA . PRO A 1 100 ? 6.608 1.444 -9.984 1.00 93.69 100 PRO A CA 1
ATOM 811 C C . PRO A 1 100 ? 6.418 0.850 -8.585 1.00 93.69 100 PRO A C 1
ATOM 813 O O . PRO A 1 100 ? 5.287 0.594 -8.196 1.00 93.69 100 PRO A O 1
ATOM 816 N N . TRP A 1 101 ? 7.490 0.580 -7.842 1.00 94.94 101 TRP A N 1
ATOM 817 C CA . TRP A 1 101 ? 7.447 -0.200 -6.606 1.00 94.94 101 TRP A CA 1
ATOM 818 C C . TRP A 1 101 ? 6.937 0.605 -5.413 1.00 94.94 101 TRP A C 1
ATOM 820 O O . TRP A 1 101 ? 7.217 1.799 -5.279 1.00 94.94 101 TRP A O 1
ATOM 830 N N . LEU A 1 102 ? 6.244 -0.088 -4.511 1.00 95.50 102 LEU A N 1
ATOM 831 C CA . LEU A 1 102 ? 5.970 0.403 -3.169 1.00 95.50 102 LEU A CA 1
ATOM 832 C C . LEU A 1 102 ? 7.050 -0.107 -2.206 1.00 95.50 102 LEU A C 1
ATOM 834 O O . LEU A 1 102 ? 7.267 -1.313 -2.074 1.00 95.50 102 LEU A O 1
ATOM 838 N N . PHE A 1 103 ? 7.694 0.816 -1.503 1.00 96.38 103 PHE A N 1
ATOM 839 C CA . PHE A 1 103 ? 8.684 0.528 -0.470 1.00 96.38 103 PHE A CA 1
ATOM 840 C C . PHE A 1 103 ? 8.101 0.788 0.915 1.00 96.38 103 PHE A C 1
ATOM 842 O O . PHE A 1 103 ? 7.104 1.491 1.058 1.00 96.38 103 PHE A O 1
ATOM 849 N N . PHE A 1 104 ? 8.756 0.252 1.941 1.00 95.94 104 PHE A N 1
ATOM 850 C CA . PHE A 1 104 ? 8.557 0.653 3.331 1.00 95.94 104 PHE A CA 1
ATOM 851 C C . PHE A 1 104 ? 9.901 1.110 3.889 1.00 95.94 104 PHE A C 1
ATOM 853 O O . PHE A 1 104 ? 10.556 0.394 4.649 1.00 95.94 104 PHE A O 1
ATOM 860 N N . TRP A 1 105 ? 10.327 2.285 3.421 1.00 96.06 105 TRP A N 1
ATOM 861 C CA . TRP A 1 105 ? 11.612 2.917 3.719 1.00 96.06 105 TRP A CA 1
ATOM 862 C C . TRP A 1 105 ? 11.432 4.437 3.742 1.00 96.06 105 TRP A C 1
ATOM 864 O O . TRP A 1 105 ? 11.187 5.054 2.704 1.00 96.06 105 TRP A O 1
ATOM 874 N N . ASP A 1 106 ? 11.499 5.046 4.920 1.00 91.31 106 ASP A N 1
ATOM 875 C CA . ASP A 1 106 ? 11.108 6.445 5.144 1.00 91.31 106 ASP A CA 1
ATOM 876 C C . ASP A 1 106 ? 12.133 7.487 4.659 1.00 91.31 106 ASP A C 1
ATOM 878 O O . ASP A 1 106 ? 11.842 8.678 4.670 1.00 91.31 106 ASP A O 1
ATOM 882 N N . GLU A 1 107 ? 13.293 7.060 4.152 1.00 94.44 107 GLU A N 1
ATOM 883 C CA . GLU A 1 107 ? 14.253 7.946 3.471 1.00 94.44 107 GLU A CA 1
ATOM 884 C C . GLU A 1 107 ? 13.823 8.309 2.032 1.00 94.44 107 GLU A C 1
ATOM 886 O O . GLU A 1 107 ? 14.473 9.117 1.365 1.00 94.44 107 GLU A O 1
ATOM 891 N N . TYR A 1 108 ? 12.750 7.697 1.518 1.00 94.94 108 TYR A N 1
ATOM 892 C CA . TYR A 1 108 ? 12.165 8.001 0.206 1.00 94.94 108 TYR A CA 1
ATOM 893 C C . TYR A 1 108 ? 10.950 8.932 0.320 1.00 94.94 108 TYR A C 1
ATOM 895 O O . TYR A 1 108 ? 10.603 9.415 1.393 1.00 94.94 108 TYR A O 1
ATOM 903 N N . ASN A 1 109 ? 10.276 9.208 -0.801 1.00 95.94 109 ASN A N 1
ATOM 904 C CA . ASN A 1 109 ? 9.079 10.048 -0.779 1.00 95.94 109 ASN A CA 1
ATOM 905 C C . ASN A 1 109 ? 7.914 9.274 -0.161 1.00 95.94 109 ASN A C 1
ATOM 907 O O . ASN A 1 109 ? 7.572 8.195 -0.645 1.00 95.94 109 ASN A O 1
ATOM 911 N N . ILE A 1 110 ? 7.292 9.832 0.873 1.00 97.44 110 ILE A N 1
ATOM 912 C CA . ILE A 1 110 ? 6.214 9.172 1.614 1.00 97.44 110 ILE A CA 1
ATOM 913 C C . ILE A 1 110 ? 4.887 9.269 0.862 1.00 97.44 110 ILE A C 1
ATOM 915 O O . ILE A 1 110 ? 4.569 10.292 0.253 1.00 97.44 110 ILE A O 1
ATOM 919 N N . PHE A 1 111 ? 4.094 8.204 0.909 1.00 97.38 111 PHE A N 1
ATOM 920 C CA . PHE A 1 111 ? 2.714 8.228 0.445 1.00 97.38 111 PHE A CA 1
ATOM 921 C C . PHE A 1 111 ? 1.755 8.687 1.533 1.00 97.38 111 PHE A C 1
ATOM 923 O O . PHE A 1 111 ? 1.775 8.171 2.648 1.00 97.38 111 PHE A O 1
ATOM 930 N N . LYS A 1 112 ? 0.813 9.549 1.145 1.00 97.69 112 LYS A N 1
ATOM 931 C CA . LYS A 1 112 ? -0.480 9.622 1.827 1.00 97.69 112 LYS A CA 1
ATOM 932 C C . LYS A 1 112 ? -1.396 8.547 1.245 1.00 97.69 112 LYS A C 1
ATOM 934 O O . LYS A 1 112 ? -1.349 8.284 0.039 1.00 97.69 112 LYS A O 1
ATOM 939 N N . VAL A 1 113 ? -2.213 7.918 2.082 1.00 97.19 113 VAL A N 1
ATOM 940 C CA . VAL A 1 113 ? -3.082 6.807 1.689 1.00 97.19 113 VAL A CA 1
ATOM 941 C C . VAL A 1 113 ? -4.535 7.048 2.075 1.00 97.19 113 VAL A C 1
ATOM 943 O O . VAL A 1 113 ? -4.835 7.637 3.111 1.00 97.19 113 VAL A O 1
ATOM 946 N N . GLU A 1 114 ? -5.452 6.543 1.255 1.00 97.50 114 GLU A N 1
ATOM 947 C CA . GLU A 1 114 ? -6.874 6.473 1.595 1.00 97.50 114 GLU A CA 1
ATOM 948 C C . GLU A 1 114 ? -7.437 5.093 1.267 1.00 97.50 114 GLU A C 1
ATOM 950 O O . GLU A 1 114 ? -7.086 4.487 0.254 1.00 97.50 114 GLU A O 1
ATOM 955 N N . PHE A 1 115 ? -8.324 4.604 2.130 1.00 96.25 115 PHE A N 1
ATOM 956 C CA . PHE A 1 115 ? -8.998 3.322 1.965 1.00 96.25 115 PHE A CA 1
ATOM 957 C C . PHE A 1 115 ? -10.351 3.569 1.297 1.00 96.25 115 PHE A C 1
ATOM 959 O O . PHE A 1 115 ? -11.264 4.128 1.902 1.00 96.25 115 PHE A O 1
ATOM 966 N N . GLU A 1 116 ? -10.472 3.167 0.038 1.00 96.94 116 GLU A N 1
ATOM 967 C CA . GLU A 1 116 ? -11.715 3.227 -0.727 1.00 96.94 116 GLU A CA 1
ATOM 968 C C . GLU A 1 116 ? -12.485 1.921 -0.537 1.00 96.94 116 GLU A C 1
ATOM 970 O O . GLU A 1 116 ? -11.974 0.848 -0.847 1.00 96.94 116 GLU A O 1
ATOM 975 N N . LYS A 1 117 ? -13.713 1.997 -0.021 1.00 96.25 117 LYS A N 1
ATOM 976 C CA . LYS A 1 117 ? -14.578 0.824 0.137 1.00 96.25 117 LYS A CA 1
ATOM 977 C C . LYS A 1 117 ? -15.058 0.314 -1.231 1.00 96.25 117 LYS A C 1
ATOM 979 O O . LYS A 1 117 ? -15.405 1.126 -2.087 1.00 96.25 117 LYS A O 1
ATOM 984 N N . VAL A 1 118 ? -15.103 -1.012 -1.393 1.00 92.00 118 VAL A N 1
ATOM 985 C CA . VAL A 1 118 ? -15.691 -1.712 -2.554 1.00 92.00 118 VAL A CA 1
ATOM 986 C C . VAL A 1 118 ? -17.129 -2.129 -2.263 1.00 92.00 118 VAL A C 1
ATOM 988 O O . VAL A 1 118 ? -17.417 -2.503 -1.099 1.00 92.00 118 VAL A O 1
#

Solvent-accessible surface area (backbone atoms only — not comparable to full-atom values): 6260 Å² total; per-residue (Å²): 126,83,57,44,28,31,44,38,34,19,41,79,87,66,49,81,72,33,15,44,25,62,51,98,87,29,39,24,23,59,29,88,61,65,39,66,28,25,54,42,79,53,97,93,41,55,32,49,24,37,75,100,48,79,30,19,46,24,60,48,98,84,33,40,27,22,50,30,45,72,95,58,46,36,40,61,47,73,48,97,81,32,30,45,28,34,71,79,78,70,20,33,33,13,39,54,92,97,52,53,51,33,30,37,42,66,93,43,50,53,35,30,50,46,80,44,77,108

Nearest PDB structures (foldseek):
  4gov-assembly2_B  TM=6.841E-01  e=3.163E-02  Ho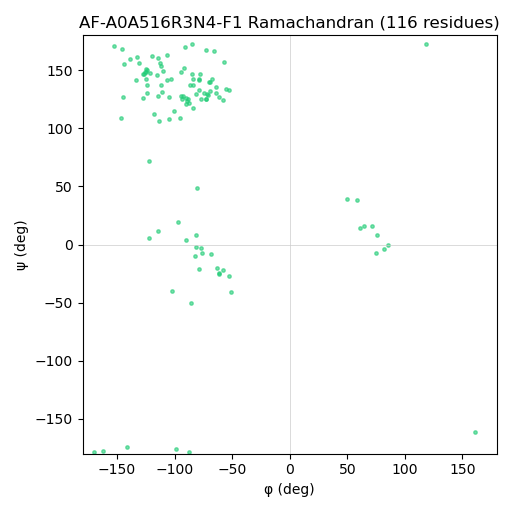mo sapiens
  4gp0-assembly1_A  TM=6.743E-01  e=6.878E-02  Homo sapiens
  4gov-assembly1_A  TM=6.411E-01  e=8.911E-02  Homo sapiens
  4goy-assembly3_A  TM=6.812E-01  e=1.659E-01  Homo sapiens
  6i0z-assembly1_A  TM=6.254E-01  e=1.938E-01  Homo sapiens

pLDDT: mean 94.34, std 4.89, range [60.97, 98.5]

Sequence (118 aa):
MTGQFRIKLFYPSGTFKGYLNRNGDNWAIISQDPLTLEFYEWNGVTYYKIPGESRYLSVSNSAYGGFYGWSGATSFRLNDDKELVSNYNEKLASFRNGEPWLFFWDEYNIFKVEFEKV

Organism: Streptomyces spectabilis (NCBI:txid68270)

Mean predicted aligned error: 2.88 Å